Protein AF-A0A089I5J7-F1 (afdb_monomer)

Solvent-accessible surface area (backbone atoms only — not comparable to full-atom values): 8121 Å² total; per-residue (Å²): 134,85,81,62,76,59,51,74,45,75,67,43,57,66,57,47,42,56,50,53,43,48,53,28,52,76,70,75,41,88,70,51,76,66,58,47,49,50,48,44,56,55,51,75,71,51,67,56,49,39,33,41,33,40,38,56,30,79,45,56,62,55,47,64,54,53,48,61,36,41,31,46,89,91,47,75,44,69,42,80,45,60,49,52,34,90,45,79,39,43,75,38,96,50,52,89,41,84,53,18,17,31,39,70,31,40,40,30,28,57,44,92,79,57,62,65,91,47,61,35,32,43,35,41,30,44,70,82,72,84,45,70,50,76,41,83,40,63,48,84,79,73,116

Radius of gyration: 16.78 Å; Cα contacts (8 Å, |Δi|>4): 249; chains: 1; bounding box: 40×26×45 Å

Foldseek 3Di:
DPAPDKDKDWDALVVVLVVVCVVCVVVVHDDDPVNSVVSVVVVVPDQKTKMKIKHFAQDQLQLLQKAKWKDFDPDIFGFPDKPFSRPTFDADPQPPDPSGTITIIMGITGNVPDDLVGKMWIWIAGHPNPDIDIDIGNSVPRD

Structure (mmCIF, N/CA/C/O backbone):
data_AF-A0A089I5J7-F1
#
_entry.id   AF-A0A089I5J7-F1
#
loop_
_atom_site.group_PDB
_atom_site.id
_atom_site.type_symbol
_atom_site.label_atom_id
_atom_site.label_alt_id
_atom_site.label_comp_id
_atom_site.la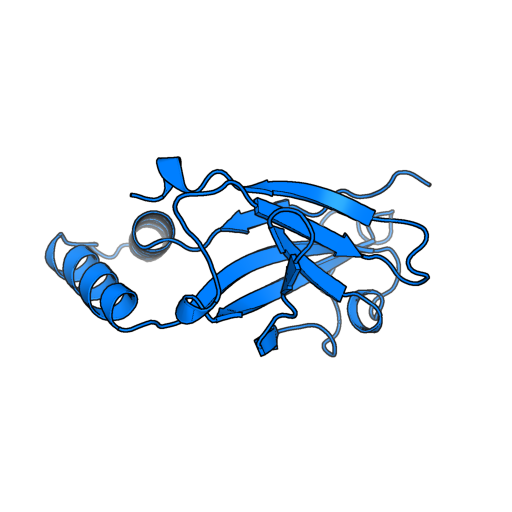bel_asym_id
_atom_site.label_entity_id
_atom_site.label_seq_id
_atom_site.pdbx_PDB_ins_code
_atom_site.Cartn_x
_atom_site.Cartn_y
_atom_site.Cartn_z
_atom_site.occupancy
_atom_site.B_iso_or_equiv
_atom_site.auth_seq_id
_atom_site.auth_comp_id
_atom_site.auth_asym_id
_atom_site.auth_atom_id
_atom_site.pdbx_PDB_model_num
ATOM 1 N N . MET A 1 1 ? 8.828 -15.240 -18.071 1.00 42.91 1 MET A N 1
ATOM 2 C CA . MET A 1 1 ? 8.786 -13.961 -17.337 1.00 42.91 1 MET A CA 1
ATOM 3 C C . MET A 1 1 ? 8.524 -14.288 -15.875 1.00 42.91 1 MET A C 1
ATOM 5 O O . MET A 1 1 ? 7.514 -14.919 -15.584 1.00 42.91 1 MET A O 1
ATOM 9 N N . LYS A 1 2 ? 9.476 -14.021 -14.978 1.00 49.97 2 LYS A N 1
ATOM 10 C CA . LYS A 1 2 ? 9.293 -14.261 -13.541 1.00 49.97 2 LYS A CA 1
ATOM 11 C C . LYS A 1 2 ? 8.500 -13.057 -13.036 1.00 49.97 2 LYS A C 1
ATOM 13 O O . LYS A 1 2 ? 9.041 -11.962 -13.019 1.00 49.97 2 LYS A O 1
ATOM 18 N N . PHE A 1 3 ? 7.205 -13.217 -12.767 1.00 57.31 3 PHE A N 1
ATOM 19 C CA . PHE A 1 3 ? 6.398 -12.096 -12.284 1.00 57.31 3 PHE A CA 1
ATOM 20 C C . PHE A 1 3 ? 6.946 -11.649 -10.934 1.00 57.31 3 PHE A C 1
ATOM 22 O O . PHE A 1 3 ? 7.002 -12.428 -9.981 1.00 57.31 3 PHE A O 1
ATOM 29 N N . LEU A 1 4 ? 7.401 -10.404 -10.883 1.00 78.25 4 LEU A N 1
ATOM 30 C CA . LEU A 1 4 ? 7.941 -9.801 -9.679 1.00 78.25 4 LEU A CA 1
ATOM 31 C C . LEU A 1 4 ? 6.756 -9.299 -8.874 1.00 78.25 4 LEU A C 1
ATOM 33 O O . LEU A 1 4 ? 6.204 -8.229 -9.135 1.00 78.25 4 LEU A O 1
ATOM 37 N N . GLN A 1 5 ? 6.308 -10.165 -7.972 1.00 87.62 5 GLN A N 1
ATOM 38 C CA . GLN A 1 5 ? 5.176 -9.913 -7.103 1.00 87.62 5 GLN A CA 1
ATOM 39 C C . GLN A 1 5 ? 5.424 -8.625 -6.299 1.00 87.62 5 GLN A C 1
ATOM 41 O O . GLN A 1 5 ? 6.435 -8.551 -5.596 1.00 87.62 5 GLN A O 1
ATOM 46 N N . PRO A 1 6 ? 4.526 -7.624 -6.366 1.00 92.31 6 PRO A N 1
ATOM 47 C CA . PRO A 1 6 ? 4.675 -6.412 -5.581 1.00 92.31 6 PRO A CA 1
ATOM 48 C C . PRO A 1 6 ? 4.703 -6.721 -4.082 1.00 92.31 6 PRO A C 1
ATOM 50 O O . PRO A 1 6 ? 4.052 -7.652 -3.599 1.00 92.31 6 PRO A O 1
ATOM 53 N N . VAL A 1 7 ? 5.421 -5.922 -3.307 1.00 93.50 7 VAL A N 1
ATOM 54 C CA . VAL A 1 7 ? 5.328 -5.994 -1.846 1.00 93.50 7 VAL A CA 1
ATOM 55 C C . VAL A 1 7 ? 4.295 -4.977 -1.407 1.00 93.50 7 VAL A C 1
ATOM 57 O O . VAL A 1 7 ? 4.425 -3.798 -1.709 1.00 93.50 7 VAL A O 1
ATOM 60 N N . THR A 1 8 ? 3.247 -5.435 -0.730 1.00 92.81 8 THR A N 1
ATOM 61 C CA . THR A 1 8 ? 2.147 -4.572 -0.294 1.00 92.81 8 THR A CA 1
ATOM 62 C C . THR A 1 8 ? 2.076 -4.536 1.220 1.00 92.81 8 THR A C 1
ATOM 64 O O . THR A 1 8 ? 2.038 -5.583 1.865 1.00 92.81 8 THR A O 1
ATOM 67 N N . THR A 1 9 ? 1.958 -3.330 1.761 1.00 92.00 9 THR A N 1
ATOM 68 C CA . THR A 1 9 ? 1.698 -3.078 3.174 1.00 92.00 9 THR A CA 1
ATOM 69 C C . THR A 1 9 ? 0.461 -2.204 3.293 1.00 92.00 9 THR A C 1
ATOM 71 O O . THR A 1 9 ? 0.374 -1.146 2.669 1.00 92.00 9 THR A O 1
ATOM 74 N N . LEU A 1 10 ? -0.497 -2.633 4.110 1.00 91.50 10 LEU A N 1
ATOM 75 C CA . LEU A 1 10 ? -1.583 -1.758 4.517 1.00 91.50 10 LEU A CA 1
ATOM 76 C C . LEU A 1 10 ? -1.066 -0.768 5.563 1.00 91.50 10 LEU A C 1
ATOM 78 O O . LEU A 1 10 ? -0.464 -1.182 6.555 1.00 91.50 10 LEU A O 1
ATOM 82 N N . VAL A 1 11 ? -1.338 0.518 5.361 1.00 90.38 11 VAL A N 1
ATOM 83 C CA . VAL A 1 11 ? -1.000 1.547 6.341 1.00 90.38 11 VAL A CA 1
ATOM 84 C C . VAL A 1 11 ? -2.039 1.525 7.460 1.00 90.38 11 VAL A C 1
ATOM 86 O O . VAL A 1 11 ? -3.233 1.700 7.240 1.00 90.38 11 VAL A O 1
ATOM 89 N N . THR A 1 12 ? -1.561 1.294 8.675 1.00 89.19 12 THR A N 1
ATOM 90 C CA . THR A 1 12 ? -2.323 1.334 9.928 1.00 89.19 12 THR A CA 1
ATOM 91 C C . THR A 1 12 ? -1.609 2.236 10.938 1.00 89.19 12 THR A C 1
ATOM 93 O O . THR A 1 12 ? -0.389 2.423 10.808 1.00 89.19 12 THR A O 1
ATOM 96 N N . PRO A 1 13 ? -2.295 2.728 11.991 1.00 89.31 13 PRO A N 1
ATOM 97 C CA . PRO A 1 13 ? -1.637 3.477 13.060 1.00 89.31 13 PRO A CA 1
ATOM 98 C C . PRO A 1 13 ? -0.442 2.707 13.629 1.00 89.31 13 PRO A C 1
ATOM 100 O O . PRO A 1 13 ? 0.630 3.269 13.803 1.00 89.31 13 PRO A O 1
ATOM 103 N N . TYR A 1 14 ? -0.592 1.395 13.832 1.00 89.25 14 TYR A N 1
ATOM 104 C CA . TYR A 1 14 ? 0.460 0.534 14.369 1.00 89.25 14 TYR A CA 1
ATOM 105 C C . TYR A 1 14 ? 1.671 0.416 13.441 1.00 89.25 14 TYR A C 1
ATOM 107 O O . TYR A 1 14 ? 2.806 0.492 13.907 1.00 89.25 14 TYR A O 1
ATOM 115 N N . SER A 1 15 ? 1.450 0.266 12.130 1.00 87.88 15 SER A N 1
ATOM 116 C CA . SER A 1 15 ? 2.550 0.223 11.156 1.00 87.88 15 SER A CA 1
ATOM 117 C C . SER A 1 15 ? 3.312 1.548 11.087 1.00 87.88 15 SER A C 1
ATOM 119 O O . SER A 1 15 ? 4.533 1.547 10.927 1.00 87.88 15 SER A O 1
ATOM 121 N N . LEU A 1 16 ? 2.604 2.671 11.251 1.00 89.06 16 LEU A N 1
ATOM 122 C CA . LEU A 1 16 ? 3.202 3.998 11.237 1.00 89.06 16 LEU A CA 1
ATOM 123 C C . LEU A 1 16 ? 3.973 4.253 12.533 1.00 89.06 16 LEU A C 1
ATOM 125 O O . LEU A 1 16 ? 5.134 4.621 12.465 1.00 89.06 16 LEU A O 1
ATOM 129 N N . ILE A 1 17 ? 3.396 3.928 13.694 1.00 93.75 17 ILE A N 1
ATOM 130 C CA . ILE A 1 17 ? 4.085 3.973 14.994 1.00 93.75 17 ILE A CA 1
ATOM 131 C C . ILE A 1 17 ? 5.380 3.155 14.957 1.00 93.75 17 ILE A C 1
ATOM 133 O O . ILE A 1 17 ? 6.420 3.643 15.384 1.00 93.75 17 ILE A O 1
ATOM 137 N N . ALA A 1 18 ? 5.339 1.927 14.431 1.00 93.00 18 ALA A N 1
ATOM 138 C CA . ALA A 1 18 ? 6.529 1.085 14.333 1.00 93.00 18 ALA A CA 1
ATOM 139 C C . ALA A 1 18 ? 7.602 1.697 13.415 1.00 93.00 18 ALA A C 1
ATOM 141 O O . ALA A 1 18 ? 8.790 1.608 13.718 1.00 93.00 18 ALA A O 1
ATOM 142 N N . SER A 1 19 ? 7.182 2.325 12.313 1.00 91.19 19 SER A N 1
ATOM 143 C CA . SER A 1 19 ? 8.087 2.974 11.358 1.00 91.19 19 SER A CA 1
ATOM 144 C C . SER A 1 19 ? 8.724 4.235 11.952 1.00 91.19 19 SER A C 1
ATOM 146 O O . SER A 1 19 ? 9.940 4.380 11.905 1.00 91.19 19 SER A O 1
ATOM 148 N N . GLU A 1 20 ? 7.931 5.107 12.576 1.00 93.62 20 GLU A N 1
ATOM 149 C CA . GLU A 1 20 ? 8.413 6.329 13.237 1.00 93.62 20 GLU A CA 1
ATOM 150 C C . GLU A 1 20 ? 9.331 6.012 14.423 1.00 93.62 20 GLU A C 1
ATOM 152 O O . GLU A 1 20 ? 10.374 6.641 14.584 1.00 93.62 20 GLU A O 1
ATOM 157 N N . ALA A 1 21 ? 9.009 4.986 15.216 1.00 95.69 21 ALA A N 1
ATOM 158 C CA . ALA A 1 21 ? 9.880 4.531 16.298 1.00 95.69 21 ALA A CA 1
ATOM 159 C C . ALA A 1 21 ? 11.231 4.016 15.776 1.00 95.69 21 ALA A C 1
ATOM 161 O O . ALA A 1 21 ? 12.267 4.270 16.391 1.00 95.69 21 ALA A O 1
ATOM 162 N N . TYR A 1 22 ? 11.233 3.310 14.640 1.00 95.31 22 TYR A N 1
ATOM 163 C CA . TYR A 1 22 ? 12.464 2.868 13.987 1.00 95.31 22 TYR A CA 1
ATOM 164 C C . TYR A 1 22 ? 13.309 4.055 13.505 1.00 95.31 22 TYR A C 1
ATOM 166 O O . TYR A 1 22 ? 14.500 4.100 13.802 1.00 95.31 22 TYR A O 1
ATOM 174 N N . PHE A 1 23 ? 12.705 5.034 12.824 1.00 94.75 23 PHE A N 1
ATOM 175 C CA . PHE A 1 23 ? 13.430 6.218 12.351 1.00 94.75 23 PHE A CA 1
ATOM 176 C C . PHE A 1 23 ? 13.955 7.080 13.499 1.00 94.75 23 PHE A C 1
ATOM 178 O O . PHE A 1 23 ? 15.097 7.524 13.456 1.00 94.75 23 PHE A O 1
ATOM 185 N N . ALA A 1 24 ? 13.175 7.255 14.567 1.00 95.81 24 ALA A N 1
ATOM 186 C CA . ALA A 1 24 ? 13.650 7.934 15.766 1.00 95.81 24 ALA A CA 1
ATOM 187 C C . ALA A 1 24 ? 14.886 7.230 16.349 1.00 95.81 24 ALA A C 1
ATOM 189 O O . ALA A 1 24 ? 15.870 7.895 16.662 1.00 95.81 24 ALA A O 1
ATOM 190 N N . ALA A 1 25 ? 14.873 5.896 16.433 1.00 96.12 25 ALA A N 1
ATOM 191 C CA . ALA A 1 25 ? 16.016 5.129 16.921 1.00 96.12 25 ALA A CA 1
ATOM 192 C C . ALA A 1 25 ? 17.253 5.253 16.012 1.00 96.12 25 ALA A C 1
ATOM 194 O O . ALA A 1 25 ? 18.361 5.393 16.529 1.00 96.12 25 ALA A O 1
ATOM 195 N N . ASP A 1 26 ? 17.071 5.236 14.688 1.00 96.44 26 ASP A N 1
ATOM 196 C CA . ASP A 1 26 ? 18.144 5.449 13.701 1.00 96.44 26 ASP A CA 1
ATOM 197 C C . ASP A 1 26 ? 18.784 6.843 13.844 1.00 96.44 26 ASP A C 1
ATOM 199 O O . ASP A 1 26 ? 20.001 7.001 13.766 1.00 96.44 26 ASP A O 1
ATOM 203 N N . GLU A 1 27 ? 1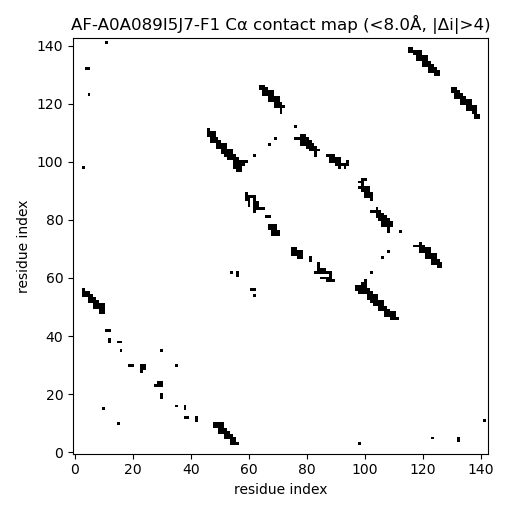7.973 7.848 14.176 1.00 96.69 27 GLU A N 1
ATOM 204 C CA . GLU A 1 27 ? 18.413 9.220 14.445 1.00 96.69 27 GLU A CA 1
ATOM 205 C C . GLU A 1 27 ? 18.861 9.464 15.899 1.00 96.69 27 GLU A C 1
ATOM 207 O O . GLU A 1 27 ? 19.114 10.611 16.282 1.00 96.69 27 GLU A O 1
ATOM 212 N N . TYR A 1 28 ? 18.966 8.417 16.725 1.00 95.75 28 TYR A N 1
ATOM 213 C CA . TYR A 1 28 ? 19.298 8.505 18.155 1.00 95.75 28 TYR A CA 1
ATOM 214 C C . TYR A 1 28 ? 18.356 9.420 18.968 1.00 95.75 28 TYR A C 1
ATOM 216 O O . TYR A 1 28 ? 18.767 10.056 19.943 1.00 95.75 28 TYR A O 1
ATOM 224 N N . LYS A 1 29 ? 17.080 9.484 18.581 1.00 96.81 29 LYS A N 1
ATOM 225 C CA . LYS A 1 29 ? 16.002 10.209 19.265 1.00 96.81 29 LYS A CA 1
ATOM 226 C C . LYS A 1 29 ? 15.124 9.255 20.075 1.00 96.81 29 LYS A C 1
ATOM 228 O O . LYS A 1 29 ? 14.938 8.092 19.726 1.00 96.81 29 LYS A O 1
ATOM 233 N N . GLU A 1 30 ? 14.553 9.766 21.163 1.00 95.81 30 GLU A N 1
ATOM 234 C CA . GLU A 1 30 ? 13.545 9.038 21.934 1.00 95.81 30 GLU A CA 1
ATOM 235 C C . GLU A 1 30 ? 12.184 9.113 21.230 1.00 95.81 30 GLU A C 1
ATOM 237 O O . GLU A 1 30 ? 11.748 10.192 20.835 1.00 95.81 30 GLU A O 1
ATOM 242 N N . PHE A 1 31 ? 11.511 7.967 21.107 1.00 96.94 31 PHE A N 1
ATOM 243 C CA . PHE A 1 31 ? 10.122 7.880 20.663 1.00 96.94 31 PHE A CA 1
ATOM 244 C C . PHE A 1 31 ? 9.234 7.528 21.855 1.00 96.94 31 PHE A C 1
ATOM 246 O O . PHE A 1 31 ? 9.380 6.466 22.469 1.00 96.94 31 PHE A O 1
ATOM 253 N N . THR A 1 32 ? 8.314 8.420 22.200 1.00 97.31 32 THR A N 1
ATOM 254 C CA . THR A 1 32 ? 7.531 8.334 23.431 1.00 97.31 32 THR A CA 1
ATOM 255 C C . THR A 1 32 ? 6.124 7.786 23.193 1.00 97.31 32 THR A C 1
ATOM 257 O O . THR A 1 32 ? 5.593 7.732 22.082 1.00 97.31 32 THR A O 1
ATOM 260 N N . LEU A 1 33 ? 5.443 7.433 24.287 1.00 96.25 33 LEU A N 1
ATOM 261 C CA . LEU A 1 33 ? 4.017 7.102 24.244 1.00 96.25 33 LEU A CA 1
ATOM 262 C C . LEU A 1 33 ? 3.151 8.290 23.780 1.00 96.25 33 LEU A C 1
ATOM 264 O O . LEU A 1 33 ? 2.054 8.072 23.263 1.00 96.25 33 LEU A O 1
ATOM 268 N N . ALA A 1 34 ? 3.595 9.532 23.997 1.00 96.81 34 ALA A N 1
ATOM 269 C CA . ALA A 1 34 ? 2.867 10.709 23.531 1.00 96.81 34 ALA A CA 1
ATOM 270 C C . ALA A 1 34 ? 2.877 10.776 21.996 1.00 96.81 34 ALA A C 1
ATOM 272 O O . ALA A 1 34 ? 1.807 10.898 21.402 1.00 96.81 34 ALA A O 1
ATOM 273 N N . ASP A 1 35 ? 4.035 10.539 21.375 1.00 95.69 35 ASP A N 1
ATOM 274 C CA . ASP A 1 35 ? 4.192 10.511 19.914 1.00 95.69 35 ASP A CA 1
ATOM 275 C C . ASP A 1 35 ? 3.295 9.437 19.280 1.00 95.69 35 ASP A C 1
ATOM 277 O O . ASP A 1 35 ? 2.534 9.699 18.346 1.00 95.69 35 ASP A O 1
ATOM 281 N N . ALA A 1 36 ? 3.275 8.234 19.866 1.00 95.06 36 ALA A N 1
ATOM 282 C CA . ALA A 1 36 ? 2.392 7.154 19.421 1.00 95.06 36 ALA A CA 1
ATOM 283 C C . ALA A 1 36 ? 0.896 7.521 19.505 1.00 95.06 36 ALA A C 1
ATOM 285 O O . ALA A 1 36 ? 0.094 7.171 18.627 1.00 95.06 36 ALA A O 1
ATOM 286 N N . LYS A 1 37 ? 0.494 8.231 20.567 1.00 95.06 37 LYS A N 1
ATOM 287 C CA . LYS A 1 37 ? -0.887 8.704 20.733 1.00 95.06 37 LYS A CA 1
ATOM 288 C C . LYS A 1 37 ? -1.241 9.771 19.707 1.00 95.06 37 LYS A C 1
ATOM 290 O O . LYS A 1 37 ? -2.374 9.769 19.230 1.00 95.06 37 LYS A O 1
ATOM 295 N N . ASP A 1 38 ? -0.312 10.649 19.359 1.00 94.62 38 ASP A N 1
ATOM 296 C CA . ASP A 1 38 ? -0.555 11.695 18.370 1.00 94.62 38 ASP A CA 1
ATOM 297 C C . ASP A 1 38 ? -0.706 11.114 16.960 1.00 94.62 38 ASP A C 1
ATOM 299 O O . ASP A 1 38 ? -1.649 11.486 16.259 1.00 94.62 38 ASP A O 1
ATOM 303 N N . ILE A 1 39 ? 0.077 10.089 16.604 1.00 92.19 39 ILE A N 1
ATOM 304 C CA . ILE A 1 39 ? -0.142 9.305 15.374 1.00 92.19 39 ILE A CA 1
ATOM 305 C C . ILE A 1 39 ? -1.545 8.688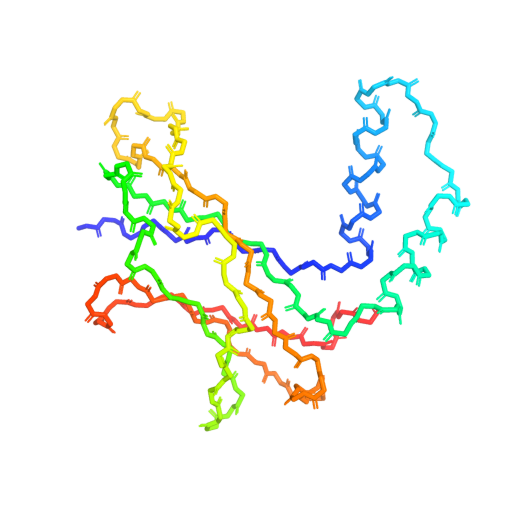 15.359 1.00 92.19 39 ILE A C 1
ATOM 307 O O . ILE A 1 39 ? -2.256 8.780 14.361 1.00 92.19 39 ILE A O 1
ATOM 311 N N . THR A 1 40 ? -1.976 8.086 16.470 1.00 90.81 40 THR A N 1
ATOM 312 C CA . THR A 1 40 ? -3.306 7.460 16.555 1.00 90.81 40 THR A CA 1
ATOM 313 C C . THR A 1 40 ? -4.430 8.489 16.385 1.00 90.81 40 THR A C 1
ATOM 315 O O . THR A 1 40 ? -5.407 8.220 15.688 1.00 90.81 40 THR A O 1
ATOM 318 N N . LYS A 1 41 ? -4.294 9.683 16.981 1.00 90.88 41 LYS A N 1
ATOM 319 C CA . LYS A 1 41 ? -5.263 10.782 16.819 1.00 90.88 41 LYS A CA 1
ATOM 320 C C . LYS A 1 41 ? -5.310 11.294 15.384 1.00 90.88 41 LYS A C 1
ATOM 322 O O . LYS A 1 41 ? -6.402 11.497 14.867 1.00 90.88 41 LYS A O 1
ATOM 327 N N . MET A 1 42 ? -4.150 11.489 14.756 1.00 88.62 42 MET A N 1
ATOM 328 C CA . MET A 1 42 ? -4.058 11.897 13.355 1.00 88.62 42 MET A CA 1
ATOM 329 C C . MET A 1 42 ? -4.738 10.864 12.455 1.00 88.62 42 MET A C 1
ATOM 331 O O . MET A 1 42 ? -5.566 11.220 11.626 1.00 88.62 42 MET A O 1
ATOM 335 N N . PHE A 1 43 ? -4.459 9.577 12.667 1.00 86.50 43 PHE A N 1
ATOM 336 C CA . PHE A 1 43 ? -5.051 8.502 11.874 1.00 86.50 43 PHE A CA 1
ATOM 337 C C . PHE A 1 43 ? -6.571 8.403 12.049 1.00 86.50 43 PHE A C 1
ATOM 339 O O . PHE A 1 43 ? -7.277 8.108 11.094 1.00 86.50 43 PHE A O 1
ATOM 346 N N . ALA A 1 44 ? -7.097 8.707 13.240 1.00 85.12 44 ALA A N 1
ATOM 347 C CA . ALA A 1 44 ? -8.540 8.758 13.482 1.00 85.12 44 ALA A CA 1
ATOM 348 C C . ALA A 1 44 ? -9.263 9.881 12.710 1.00 85.12 44 ALA A C 1
ATOM 350 O O . ALA A 1 44 ? -10.490 9.872 12.649 1.00 85.12 44 ALA A O 1
ATOM 351 N N . GLN A 1 45 ? -8.527 10.846 12.150 1.00 85.69 45 GLN A N 1
ATOM 352 C CA . GLN A 1 45 ? -9.055 11.924 11.307 1.00 85.69 45 GLN A CA 1
ATOM 353 C C . GLN A 1 45 ? -8.899 11.634 9.805 1.00 85.69 45 GLN A C 1
ATOM 355 O O . GLN A 1 45 ? -9.324 12.443 8.985 1.00 85.69 45 GLN A O 1
ATOM 360 N N . ILE A 1 46 ? -8.259 10.518 9.438 1.00 84.75 46 ILE A N 1
ATOM 361 C CA . ILE A 1 46 ? -7.998 10.152 8.048 1.00 84.75 46 ILE A CA 1
ATOM 362 C C . ILE A 1 46 ? -9.156 9.303 7.516 1.00 84.75 46 ILE A C 1
ATOM 364 O O . ILE A 1 46 ? -9.383 8.185 7.972 1.00 84.75 46 ILE A O 1
ATOM 368 N N . ASP A 1 47 ? -9.834 9.814 6.488 1.00 89.12 47 ASP A N 1
ATOM 369 C CA . ASP A 1 47 ? -10.944 9.131 5.808 1.00 89.12 47 ASP A CA 1
ATOM 370 C C . ASP A 1 47 ? -10.489 8.272 4.607 1.00 89.12 47 ASP A C 1
ATOM 372 O O . ASP A 1 47 ? -11.269 7.975 3.694 1.00 89.12 47 ASP A O 1
ATOM 376 N N . VAL A 1 48 ? -9.219 7.848 4.592 1.00 92.88 48 VAL A N 1
ATOM 377 C CA . VAL A 1 48 ? -8.661 6.982 3.541 1.00 92.88 48 VAL A CA 1
ATOM 378 C C . VAL A 1 48 ? -8.009 5.709 4.085 1.00 92.88 48 VAL A C 1
ATOM 380 O O . VAL A 1 48 ? -7.365 5.689 5.130 1.00 92.88 48 VAL A O 1
ATOM 383 N N . LEU A 1 49 ? -8.188 4.619 3.343 1.00 92.69 49 LEU A N 1
ATOM 384 C CA . LEU A 1 49 ? -7.511 3.343 3.508 1.00 92.69 49 LEU A CA 1
ATOM 385 C C . LEU A 1 49 ? -6.343 3.298 2.522 1.00 92.69 49 LEU A C 1
ATOM 387 O O . LEU A 1 49 ? -6.554 3.091 1.326 1.00 92.69 49 LEU A O 1
ATOM 391 N N . SER A 1 50 ? -5.128 3.467 3.032 1.00 94.31 50 SER A N 1
ATOM 392 C CA . SER A 1 50 ? -3.920 3.551 2.209 1.00 94.31 50 SER A CA 1
ATOM 393 C C . SER A 1 50 ? -3.184 2.218 2.116 1.00 94.31 50 SER A C 1
ATOM 395 O O . SER A 1 50 ? -2.864 1.588 3.130 1.00 94.31 50 SER A O 1
ATOM 397 N N . PHE A 1 51 ? -2.828 1.815 0.899 1.00 95.56 51 PHE A N 1
ATOM 398 C CA . PHE A 1 51 ? -1.911 0.704 0.644 1.00 95.56 51 PHE A CA 1
ATOM 399 C C . PHE A 1 51 ? -0.602 1.227 0.060 1.00 95.56 51 PHE A C 1
ATOM 401 O O . PHE A 1 51 ? -0.598 1.835 -1.008 1.00 95.56 51 PHE A O 1
ATOM 408 N N . ARG A 1 52 ? 0.519 0.931 0.725 1.00 95.50 52 ARG A N 1
ATOM 409 C CA . ARG A 1 52 ? 1.862 1.112 0.162 1.00 95.50 52 ARG A CA 1
ATOM 410 C C . ARG A 1 52 ? 2.224 -0.119 -0.654 1.00 95.50 52 ARG A C 1
ATOM 412 O O . ARG A 1 52 ? 2.245 -1.225 -0.117 1.00 95.50 52 ARG A O 1
ATOM 419 N N . VAL A 1 53 ? 2.528 0.070 -1.930 1.00 95.75 53 VAL A N 1
ATOM 420 C CA . VAL A 1 53 ? 2.873 -0.997 -2.871 1.00 95.75 53 VAL A CA 1
ATOM 421 C C . VAL A 1 53 ? 4.246 -0.713 -3.462 1.00 95.75 53 VAL A C 1
ATOM 423 O O . VAL A 1 53 ? 4.428 0.268 -4.171 1.00 95.75 53 VAL A O 1
ATOM 426 N N . ILE A 1 54 ? 5.218 -1.579 -3.192 1.00 95.31 54 ILE A N 1
ATOM 427 C CA . ILE A 1 54 ? 6.508 -1.578 -3.880 1.00 95.31 54 ILE A CA 1
ATOM 428 C C . ILE A 1 54 ? 6.367 -2.477 -5.102 1.00 95.31 54 ILE A C 1
ATOM 430 O O . ILE A 1 54 ? 6.320 -3.705 -4.984 1.00 95.31 54 ILE A O 1
ATOM 434 N N . ALA A 1 55 ? 6.258 -1.849 -6.264 1.00 93.69 55 ALA A N 1
ATOM 435 C CA . ALA A 1 55 ? 6.197 -2.504 -7.558 1.00 93.69 55 ALA A CA 1
ATOM 436 C C . ALA A 1 55 ? 7.601 -2.654 -8.157 1.00 93.69 55 ALA A C 1
ATOM 438 O O . ALA A 1 55 ? 8.505 -1.890 -7.817 1.00 93.69 55 ALA A O 1
ATOM 439 N N . PHE A 1 56 ? 7.773 -3.611 -9.068 1.00 92.69 56 PHE A N 1
ATOM 440 C CA . PHE A 1 56 ? 9.046 -3.895 -9.732 1.00 92.69 56 PHE A CA 1
ATOM 441 C C . PHE A 1 56 ? 8.860 -3.995 -11.245 1.00 92.69 56 PHE A C 1
ATOM 443 O O . PHE A 1 56 ? 7.825 -4.483 -11.711 1.00 92.69 56 PHE A O 1
ATOM 450 N N . GLY A 1 57 ? 9.883 -3.590 -11.992 1.00 90.62 57 GLY A N 1
ATOM 451 C CA . GLY A 1 57 ? 9.897 -3.634 -13.449 1.00 90.62 57 GLY A CA 1
ATOM 452 C C . GLY A 1 57 ? 11.313 -3.590 -14.015 1.00 90.62 57 GLY A C 1
ATOM 453 O O . GLY A 1 57 ? 12.285 -3.423 -13.281 1.00 90.62 57 GLY A O 1
ATOM 454 N N . ASP A 1 58 ? 11.413 -3.747 -15.332 1.00 91.12 58 ASP A N 1
ATOM 455 C CA . ASP A 1 58 ? 12.685 -3.719 -16.070 1.00 91.12 58 ASP A CA 1
ATOM 456 C C . ASP A 1 58 ? 12.865 -2.435 -16.901 1.00 91.12 58 ASP A C 1
ATOM 458 O O . ASP A 1 58 ? 13.897 -2.252 -17.537 1.00 91.12 58 ASP A O 1
ATOM 462 N N . ASP A 1 59 ? 11.882 -1.534 -16.863 1.00 91.38 59 ASP A N 1
ATOM 463 C CA . ASP A 1 59 ? 11.893 -0.223 -17.517 1.00 91.38 59 ASP A CA 1
ATOM 464 C C . ASP A 1 59 ? 11.753 0.880 -16.456 1.00 91.38 59 ASP A C 1
ATOM 466 O O . ASP A 1 59 ? 11.070 0.671 -15.455 1.00 91.38 59 ASP A O 1
ATOM 470 N N . ILE A 1 60 ? 12.383 2.041 -16.650 1.00 93.69 60 ILE A N 1
ATOM 471 C CA . ILE A 1 60 ? 12.347 3.158 -15.690 1.00 93.69 60 ILE A CA 1
ATOM 472 C C . ILE A 1 60 ? 10.946 3.770 -15.531 1.00 93.69 60 ILE A C 1
ATOM 474 O O . ILE A 1 60 ? 10.611 4.269 -14.456 1.00 93.69 60 ILE A O 1
ATOM 478 N N . ASP A 1 61 ? 10.113 3.671 -16.565 1.00 92.69 61 ASP A N 1
ATOM 479 C CA . ASP A 1 61 ? 8.773 4.252 -16.649 1.00 92.69 61 ASP A CA 1
ATOM 480 C C . ASP A 1 61 ? 7.672 3.180 -16.542 1.00 92.69 61 ASP A C 1
ATOM 482 O O . ASP A 1 61 ? 6.498 3.433 -16.830 1.00 92.69 61 ASP A O 1
ATOM 486 N N . PHE A 1 62 ? 8.021 1.963 -16.095 1.00 89.94 62 PHE A N 1
ATOM 487 C CA . PHE A 1 62 ? 7.091 0.828 -16.019 1.00 89.94 62 PHE A CA 1
ATOM 488 C C . PHE A 1 62 ? 5.820 1.136 -15.207 1.00 89.94 62 PHE A C 1
ATOM 490 O O . PHE A 1 62 ? 4.757 0.564 -15.468 1.00 89.94 62 PHE A O 1
ATOM 497 N N . ALA A 1 63 ? 5.930 2.036 -14.224 1.00 90.88 63 ALA A N 1
ATOM 498 C CA . ALA A 1 63 ? 4.851 2.377 -13.312 1.00 90.88 63 ALA A CA 1
ATOM 499 C C . ALA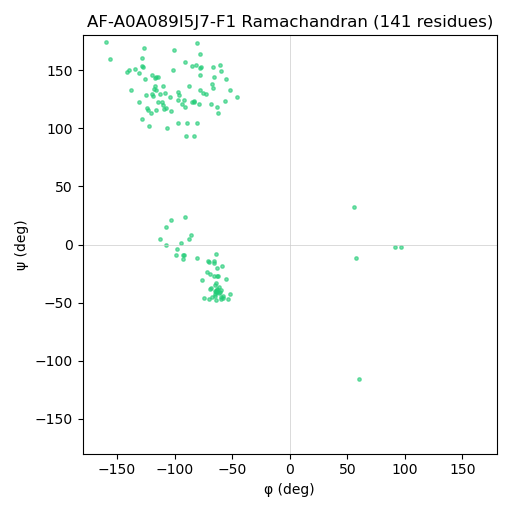 A 1 63 ? 3.703 3.151 -13.981 1.00 90.88 63 ALA A C 1
ATOM 501 O O . ALA A 1 63 ? 2.559 2.991 -13.561 1.00 90.88 63 ALA A O 1
ATOM 502 N N . ASN A 1 64 ? 3.969 3.876 -15.074 1.00 90.06 64 ASN A N 1
ATOM 503 C CA . ASN A 1 64 ? 3.011 4.770 -15.747 1.00 90.06 64 ASN A CA 1
ATOM 504 C C . ASN A 1 64 ? 1.732 4.068 -16.240 1.00 90.06 64 ASN A C 1
ATOM 506 O O . ASN A 1 64 ? 0.730 4.710 -16.547 1.00 90.06 64 ASN A O 1
ATOM 510 N N . SER A 1 65 ? 1.765 2.741 -16.361 1.00 84.56 65 SER A N 1
ATOM 511 C CA . SER A 1 65 ? 0.685 1.921 -16.922 1.00 84.56 65 SER A CA 1
ATOM 512 C C . SER A 1 65 ? 0.002 1.005 -15.902 1.00 84.56 65 SER A C 1
ATOM 514 O O . SER A 1 65 ? -0.847 0.187 -16.272 1.00 84.56 65 SER A O 1
ATOM 516 N N . LEU A 1 66 ? 0.374 1.115 -14.625 1.00 90.06 66 LEU A N 1
ATOM 517 C CA . LEU A 1 66 ? -0.152 0.274 -13.558 1.00 90.06 66 LEU A CA 1
ATOM 518 C C . LEU A 1 66 ? -1.505 0.772 -13.061 1.00 90.06 66 LEU A C 1
ATOM 520 O O . LEU A 1 66 ? -1.828 1.957 -13.120 1.00 90.06 66 LEU A O 1
ATOM 524 N N . ASN A 1 67 ? -2.287 -0.150 -12.507 1.00 93.00 67 ASN A N 1
ATOM 525 C CA . ASN A 1 67 ? -3.473 0.205 -11.742 1.00 93.00 67 ASN A CA 1
ATOM 526 C C . ASN A 1 67 ? -3.600 -0.682 -10.501 1.00 93.00 67 ASN A C 1
ATOM 528 O O . ASN A 1 67 ? -3.186 -1.842 -10.503 1.00 93.00 67 ASN A O 1
ATOM 532 N N . ILE A 1 68 ? -4.191 -0.143 -9.442 1.00 95.44 68 ILE A N 1
ATOM 533 C CA . ILE A 1 68 ? -4.417 -0.836 -8.176 1.00 95.44 68 ILE A CA 1
ATOM 534 C C . ILE A 1 68 ? -5.876 -0.616 -7.806 1.00 95.44 68 ILE A C 1
ATOM 536 O O . ILE A 1 68 ? -6.314 0.521 -7.685 1.00 95.44 68 ILE A O 1
ATOM 540 N N . VAL A 1 69 ? -6.637 -1.692 -7.623 1.00 96.50 69 VAL A N 1
ATOM 541 C CA . VAL A 1 69 ? -8.059 -1.617 -7.263 1.00 96.50 69 VAL A CA 1
ATOM 542 C C . VAL A 1 69 ? -8.357 -2.482 -6.050 1.00 96.50 69 VAL A C 1
ATOM 544 O O . VAL A 1 69 ? -7.691 -3.489 -5.814 1.00 96.50 69 VAL A O 1
ATOM 547 N N . LEU A 1 70 ? -9.392 -2.119 -5.299 1.00 97.38 70 LEU A N 1
ATOM 548 C CA . LEU A 1 70 ? -9.879 -2.910 -4.175 1.00 97.38 70 LEU A CA 1
ATOM 549 C C . LEU A 1 70 ? -11.218 -3.540 -4.551 1.00 97.38 70 LEU A C 1
ATOM 551 O O . LEU A 1 70 ? -12.122 -2.859 -5.027 1.00 97.38 70 LEU A O 1
ATOM 555 N N . LYS A 1 71 ? -11.378 -4.840 -4.334 1.00 97.12 71 LYS A N 1
ATOM 556 C CA . LYS A 1 71 ? -12.603 -5.570 -4.665 1.00 97.12 71 LYS A CA 1
ATOM 557 C C . LYS A 1 71 ? -13.245 -6.158 -3.412 1.00 97.12 71 LYS A C 1
ATOM 559 O O . LYS A 1 71 ? -12.571 -6.797 -2.611 1.00 97.12 71 LYS A O 1
ATOM 564 N N . GLN A 1 72 ? -14.559 -5.985 -3.266 1.00 95.25 72 GLN A N 1
ATOM 565 C CA . GLN A 1 72 ? -15.374 -6.656 -2.244 1.00 95.25 72 GLN A CA 1
ATOM 566 C C . GLN A 1 72 ? -16.578 -7.335 -2.896 1.00 95.25 72 GLN A C 1
ATOM 568 O O . GLN A 1 72 ? -17.527 -6.680 -3.338 1.00 95.25 72 GLN A O 1
ATOM 573 N N . GLY A 1 73 ? -16.550 -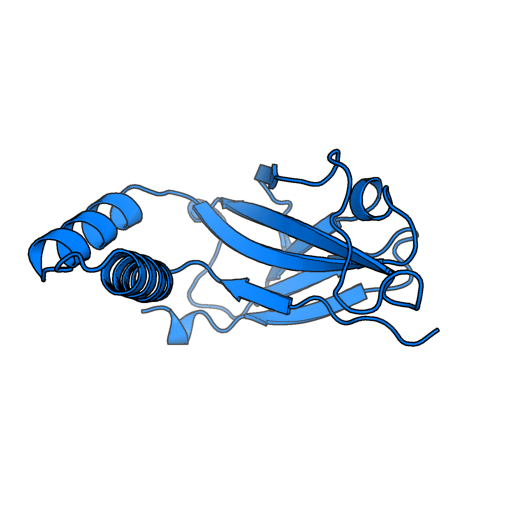8.668 -2.956 1.00 92.50 73 GLY A N 1
ATOM 574 C CA . GLY A 1 73 ? -17.568 -9.442 -3.667 1.00 92.50 73 GLY A CA 1
ATOM 575 C C . GLY A 1 73 ? -17.605 -9.065 -5.151 1.00 92.50 73 GLY A C 1
ATOM 576 O O . GLY A 1 73 ? -16.630 -9.278 -5.867 1.00 92.50 73 GLY A O 1
ATOM 577 N N . SER A 1 74 ? -18.721 -8.497 -5.613 1.00 94.25 74 SER A N 1
ATOM 578 C CA . SER A 1 74 ? -18.893 -8.017 -6.993 1.00 94.25 74 SER A CA 1
ATOM 579 C C . SER A 1 74 ? -18.518 -6.546 -7.203 1.00 94.25 74 SER A C 1
ATOM 581 O O . SER A 1 74 ? -18.475 -6.094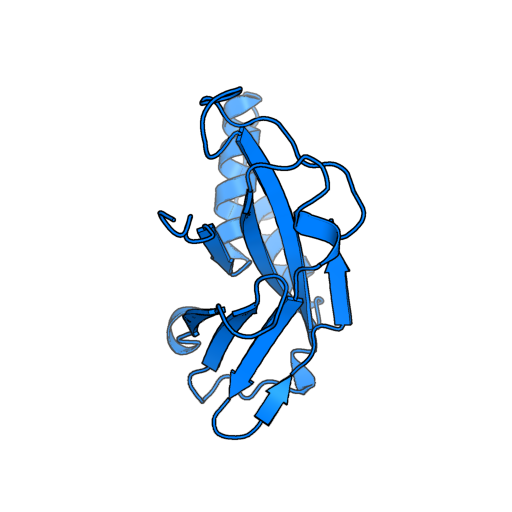 -8.346 1.00 94.25 74 SER A O 1
ATOM 583 N N . LYS A 1 75 ? -18.256 -5.783 -6.133 1.00 96.25 75 LYS A N 1
ATOM 584 C CA . LYS A 1 75 ? -17.911 -4.359 -6.227 1.00 96.25 75 LYS A CA 1
ATOM 585 C C . LYS A 1 75 ? -16.410 -4.175 -6.415 1.00 96.25 75 LYS A C 1
ATOM 587 O O . LYS A 1 75 ? -15.624 -4.804 -5.710 1.00 96.25 75 LYS A O 1
ATOM 592 N N . ILE A 1 76 ? -16.038 -3.275 -7.322 1.00 96.62 76 ILE A N 1
ATOM 593 C CA . ILE A 1 76 ? -14.665 -2.807 -7.527 1.00 96.62 76 ILE A CA 1
ATOM 594 C C . ILE A 1 76 ? -14.624 -1.327 -7.152 1.00 96.62 76 ILE A C 1
ATOM 596 O O . ILE A 1 76 ? -15.360 -0.520 -7.719 1.00 96.62 76 ILE A O 1
ATOM 600 N N . TYR A 1 77 ? -13.761 -0.986 -6.207 1.00 97.12 77 TYR A N 1
ATOM 601 C CA . TYR A 1 77 ? -13.457 0.375 -5.802 1.00 97.12 77 TYR A CA 1
ATOM 602 C C . TYR A 1 77 ? -12.187 0.819 -6.520 1.00 97.12 77 TYR A C 1
ATOM 604 O O . TYR A 1 77 ? -11.151 0.153 -6.443 1.00 97.12 77 TYR A O 1
ATOM 612 N N . GLN A 1 78 ? -12.291 1.933 -7.240 1.00 96.94 78 GLN A N 1
ATOM 613 C CA . GLN A 1 78 ? -11.122 2.647 -7.738 1.00 96.94 78 GLN A CA 1
ATOM 614 C C . GLN A 1 78 ? -10.511 3.448 -6.583 1.00 96.94 78 GLN A C 1
ATOM 616 O O . GLN A 1 78 ? -11.266 3.915 -5.719 1.00 96.94 78 GLN A O 1
ATOM 621 N N . PRO A 1 79 ? -9.183 3.603 -6.551 1.00 96.62 79 PRO A N 1
ATOM 622 C CA . PRO A 1 79 ? -8.551 4.494 -5.600 1.00 96.62 79 PRO A CA 1
ATOM 623 C C . PRO A 1 79 ? -8.938 5.944 -5.921 1.00 96.62 79 PRO A C 1
ATOM 625 O O . PRO A 1 79 ? -9.250 6.279 -7.067 1.00 96.62 79 PRO A O 1
ATOM 628 N N . LEU A 1 80 ? -8.939 6.795 -4.900 1.00 96.19 80 LEU A N 1
ATOM 629 C CA . LEU A 1 80 ? -9.048 8.245 -5.045 1.00 96.19 80 LEU A CA 1
ATOM 630 C C . LEU A 1 80 ? -7.861 8.776 -5.851 1.00 96.19 80 LEU A C 1
ATOM 632 O O . LEU A 1 80 ? -8.038 9.596 -6.748 1.00 96.19 80 LEU A O 1
ATOM 636 N N . GLU A 1 81 ? -6.677 8.240 -5.562 1.00 94.25 81 GLU A N 1
ATOM 637 C CA . GLU A 1 81 ? -5.442 8.491 -6.288 1.00 94.25 81 GLU A CA 1
ATOM 638 C C . GLU A 1 81 ? -4.450 7.333 -6.115 1.00 94.25 81 GLU A C 1
ATOM 640 O O . GLU A 1 81 ? -4.546 6.539 -5.174 1.00 94.25 81 GLU A O 1
ATOM 645 N N . ILE A 1 82 ? -3.488 7.244 -7.037 1.00 96.25 82 ILE A N 1
ATOM 646 C CA . ILE A 1 82 ? -2.299 6.405 -6.874 1.00 96.25 82 ILE A CA 1
ATOM 647 C C . ILE A 1 82 ? -1.072 7.312 -6.983 1.00 96.25 82 ILE A C 1
ATOM 649 O O . ILE A 1 82 ? -0.663 7.695 -8.083 1.00 96.25 82 ILE A O 1
ATOM 653 N N . VAL A 1 83 ? -0.486 7.652 -5.838 1.00 95.62 83 VAL A N 1
ATOM 654 C CA . VAL A 1 83 ? 0.742 8.453 -5.770 1.00 95.62 83 VAL A CA 1
ATOM 655 C C . VAL A 1 83 ? 1.905 7.640 -6.341 1.00 95.62 83 VAL A C 1
ATOM 657 O O . VAL A 1 83 ? 2.016 6.444 -6.067 1.00 95.62 83 VAL A O 1
ATOM 660 N N . GLY A 1 84 ? 2.767 8.284 -7.133 1.00 93.50 84 GLY A N 1
ATOM 661 C CA . GLY A 1 84 ? 3.978 7.685 -7.702 1.00 93.50 84 GLY A CA 1
ATOM 662 C C . GLY A 1 84 ? 3.830 7.042 -9.087 1.00 93.50 84 GLY A C 1
ATOM 663 O O . GLY A 1 84 ? 4.836 6.591 -9.625 1.00 93.50 84 GLY A O 1
ATOM 664 N N . LEU A 1 85 ? 2.632 7.000 -9.695 1.00 89.81 85 LEU A N 1
ATOM 665 C CA . LEU A 1 85 ? 2.438 6.374 -11.019 1.00 89.81 85 LEU A CA 1
ATOM 666 C C . LEU A 1 85 ? 3.262 7.020 -12.138 1.00 89.81 85 LEU A C 1
ATOM 668 O O . LEU A 1 85 ? 3.777 6.290 -12.967 1.00 89.81 85 LEU A O 1
ATOM 672 N N . ASN A 1 86 ? 3.359 8.353 -12.163 1.00 87.62 86 ASN A N 1
ATOM 673 C CA . ASN A 1 86 ? 3.948 9.131 -13.268 1.00 87.62 86 ASN A CA 1
ATOM 674 C C . ASN A 1 86 ? 5.360 9.645 -12.961 1.00 87.62 86 ASN A C 1
ATOM 676 O O . ASN A 1 86 ? 5.808 10.653 -13.505 1.00 87.62 86 ASN A O 1
ATOM 680 N N . GLU A 1 87 ? 6.026 9.004 -12.014 1.00 92.38 87 GLU A N 1
ATOM 681 C CA . GLU A 1 87 ? 7.360 9.371 -11.580 1.00 92.38 87 GLU A CA 1
ATOM 682 C C . GLU A 1 87 ? 8.328 8.248 -11.939 1.00 92.38 87 GLU A C 1
ATOM 684 O O . GLU A 1 87 ? 7.998 7.071 -11.782 1.00 92.38 87 GLU A O 1
ATOM 689 N N . SER A 1 88 ? 9.555 8.609 -12.317 1.00 92.38 88 SER A N 1
ATOM 690 C CA . SER A 1 88 ? 10.599 7.631 -12.620 1.00 92.38 88 SER A CA 1
ATOM 691 C C . SER A 1 88 ? 10.830 6.665 -11.457 1.00 92.38 88 SER A C 1
ATOM 693 O O . SER A 1 88 ? 10.758 7.039 -10.277 1.00 92.38 88 SER A O 1
ATOM 695 N N . ALA A 1 89 ? 11.083 5.408 -11.803 1.00 95.12 89 ALA A N 1
ATOM 696 C CA . ALA A 1 89 ? 11.407 4.360 -10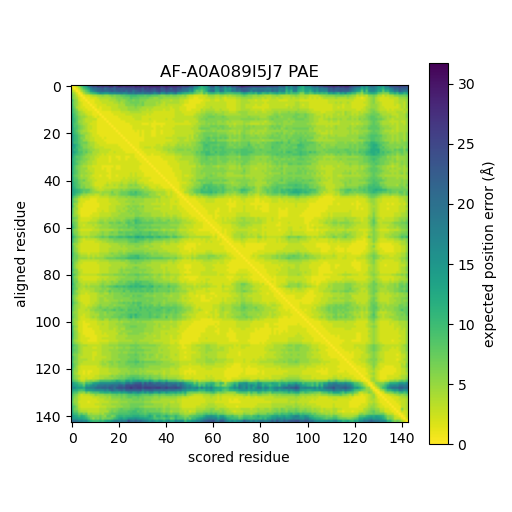.855 1.00 95.12 89 ALA A CA 1
ATOM 697 C C . ALA A 1 89 ? 12.853 4.449 -10.354 1.00 95.12 89 ALA A C 1
ATOM 699 O O . ALA A 1 89 ? 13.756 4.907 -11.054 1.00 95.12 89 ALA A O 1
ATOM 700 N N . ASP A 1 90 ? 13.071 3.946 -9.143 1.00 96.75 90 ASP A N 1
ATOM 701 C CA . ASP A 1 90 ? 14.392 3.829 -8.540 1.00 96.75 90 ASP A CA 1
ATOM 702 C C . ASP A 1 90 ? 15.067 2.536 -8.994 1.00 96.75 90 ASP A C 1
ATOM 704 O O . ASP A 1 90 ? 14.406 1.529 -9.254 1.00 96.75 90 ASP A O 1
ATOM 708 N N . HIS A 1 91 ? 16.398 2.511 -9.005 1.00 97.00 91 HIS A N 1
ATOM 709 C CA . HIS A 1 91 ? 17.128 1.264 -9.213 1.00 97.00 91 HIS A CA 1
ATOM 710 C C . HIS A 1 91 ? 16.898 0.291 -8.050 1.00 97.00 91 HIS A C 1
ATOM 712 O O . HIS A 1 91 ? 16.817 0.668 -6.872 1.00 97.00 91 HIS A O 1
ATOM 718 N N . THR A 1 92 ? 16.828 -0.996 -8.373 1.00 95.50 92 THR A N 1
ATOM 719 C CA . THR A 1 92 ? 16.990 -2.047 -7.365 1.00 95.50 92 THR A CA 1
ATOM 720 C C . THR A 1 92 ? 18.474 -2.287 -7.077 1.00 95.50 92 THR A C 1
ATOM 722 O O . THR A 1 92 ? 19.362 -1.785 -7.763 1.00 95.50 92 THR A O 1
ATOM 725 N N . SER A 1 93 ? 18.754 -3.127 -6.079 1.00 94.75 93 SER A N 1
ATOM 726 C CA . SER A 1 93 ? 20.102 -3.648 -5.824 1.00 94.75 93 SER A CA 1
ATOM 727 C C . SER A 1 93 ? 20.636 -4.559 -6.935 1.00 94.75 93 SER A C 1
ATOM 729 O O . SER A 1 93 ? 21.819 -4.877 -6.932 1.00 94.75 93 SER A O 1
ATOM 731 N N . SER A 1 94 ? 19.761 -5.038 -7.822 1.00 92.62 94 SER A N 1
ATOM 732 C CA . SER A 1 94 ? 20.099 -5.961 -8.906 1.00 92.62 94 SER A CA 1
ATOM 733 C C . SER A 1 94 ? 20.430 -5.243 -10.208 1.00 92.62 94 SER A C 1
ATOM 735 O O . SER A 1 94 ? 20.918 -5.892 -11.121 1.00 92.62 94 SER A O 1
ATOM 737 N N . TRP A 1 95 ? 20.206 -3.929 -10.298 1.00 94.31 95 TRP A N 1
ATOM 738 C CA . TRP A 1 95 ? 20.467 -3.156 -11.507 1.00 94.31 95 TRP A CA 1
ATOM 739 C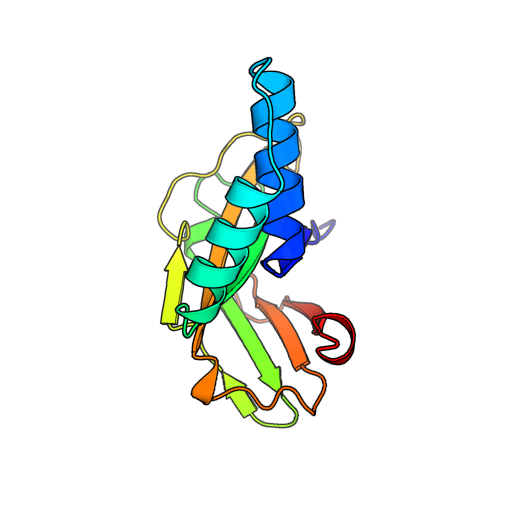 C . TRP A 1 95 ? 21.905 -3.372 -12.034 1.00 94.31 95 TRP A C 1
ATOM 741 O O . TRP A 1 95 ? 22.854 -3.291 -11.246 1.00 94.31 95 TRP A O 1
ATOM 751 N N . PRO A 1 96 ? 22.099 -3.614 -13.348 1.00 94.88 96 PRO A N 1
ATOM 752 C CA . PRO A 1 96 ? 21.105 -3.536 -14.427 1.00 94.88 96 PRO A CA 1
ATOM 753 C C . PRO A 1 96 ? 20.299 -4.829 -14.676 1.00 94.88 96 PRO A C 1
ATOM 755 O O . PRO A 1 96 ? 19.509 -4.871 -15.617 1.00 94.88 96 PRO A O 1
ATOM 758 N N . ASP A 1 97 ? 20.474 -5.876 -13.867 1.00 94.12 97 ASP A N 1
ATOM 759 C CA . ASP A 1 97 ? 19.749 -7.144 -14.000 1.00 94.12 97 ASP A CA 1
ATOM 760 C C . ASP A 1 97 ? 18.310 -7.063 -13.452 1.00 94.12 97 ASP A C 1
ATOM 762 O O . ASP A 1 97 ? 18.010 -6.319 -12.517 1.00 94.12 97 ASP A O 1
ATOM 766 N N . SER A 1 98 ? 17.412 -7.884 -14.012 1.00 90.94 98 SER A N 1
ATOM 767 C CA . SER A 1 98 ? 15.991 -7.939 -13.630 1.00 90.94 98 SER A CA 1
ATOM 768 C C . SER A 1 98 ? 15.764 -8.479 -12.201 1.00 90.94 98 SER A C 1
ATOM 770 O O . SER A 1 98 ? 16.315 -9.537 -11.868 1.00 90.94 98 SER A O 1
ATOM 772 N N . PRO A 1 99 ? 14.899 -7.850 -11.367 1.00 91.69 99 PRO A N 1
ATOM 773 C CA . PRO A 1 99 ? 14.201 -6.576 -11.596 1.00 91.69 99 PRO A CA 1
ATOM 774 C C . PRO A 1 99 ? 15.177 -5.405 -11.585 1.00 91.69 99 PRO A C 1
ATOM 776 O O . PRO A 1 99 ? 15.793 -5.165 -10.550 1.00 91.69 99 PRO A O 1
ATOM 779 N N . ALA A 1 100 ? 15.272 -4.630 -12.661 1.00 94.00 100 ALA A N 1
ATOM 780 C CA . ALA A 1 100 ? 16.202 -3.499 -12.695 1.00 94.00 100 ALA A CA 1
ATOM 781 C C . ALA A 1 100 ? 15.684 -2.292 -11.886 1.00 94.00 100 ALA A C 1
ATOM 783 O O . ALA A 1 100 ? 16.473 -1.557 -11.285 1.00 94.00 100 ALA A O 1
ATOM 784 N N . TYR A 1 101 ? 14.360 -2.125 -11.808 1.00 94.62 101 TYR A N 1
ATOM 785 C CA . TYR A 1 101 ? 13.700 -0.967 -11.209 1.00 94.62 101 TYR A CA 1
ATOM 786 C C . TYR A 1 101 ? 12.649 -1.347 -10.157 1.00 94.62 101 TYR A C 1
ATOM 788 O O . TYR A 1 101 ? 12.034 -2.418 -10.202 1.00 94.62 101 TYR A O 1
ATOM 796 N N . LYS A 1 102 ? 12.421 -0.436 -9.207 1.00 95.44 102 LYS A N 1
ATOM 797 C CA . LYS A 1 102 ? 11.344 -0.484 -8.213 1.00 95.44 102 LYS A CA 1
ATOM 798 C C . LYS A 1 102 ? 10.645 0.868 -8.099 1.00 95.44 102 LYS A C 1
ATOM 800 O O . LYS A 1 102 ? 11.270 1.910 -8.267 1.00 95.44 102 LYS A O 1
ATOM 805 N N . LYS A 1 103 ? 9.364 0.860 -7.741 1.00 95.88 103 LYS A N 1
ATOM 806 C CA . LYS 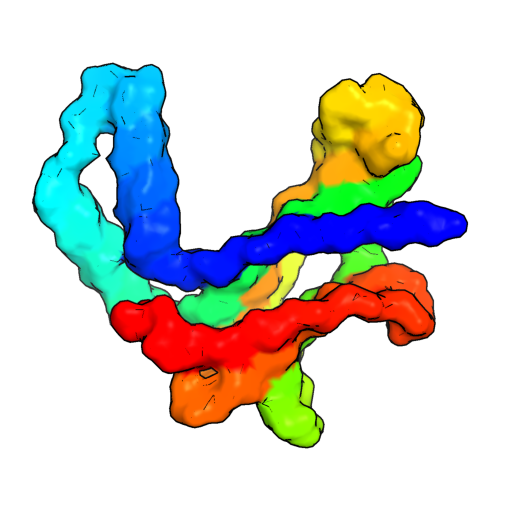A 1 103 ? 8.603 2.084 -7.463 1.00 95.88 103 LYS A CA 1
ATOM 807 C C . LYS A 1 103 ? 7.724 1.907 -6.234 1.00 95.88 103 LYS A C 1
ATOM 809 O O . LYS A 1 103 ? 7.037 0.895 -6.117 1.00 95.88 103 LYS A O 1
ATOM 814 N N . LEU A 1 104 ? 7.748 2.885 -5.329 1.00 96.12 104 LEU A N 1
ATOM 815 C CA . LEU A 1 104 ? 6.764 2.991 -4.256 1.00 96.12 104 LEU A CA 1
ATOM 816 C C . LEU A 1 104 ? 5.512 3.684 -4.796 1.00 96.12 104 LEU A C 1
ATOM 818 O O . LEU A 1 104 ? 5.587 4.809 -5.282 1.00 96.12 104 LEU A O 1
ATOM 822 N N . LEU A 1 105 ? 4.378 3.009 -4.670 1.00 96.50 105 LEU A N 1
ATOM 823 C CA . LEU A 1 105 ? 3.056 3.520 -4.990 1.00 96.50 105 LEU A CA 1
ATOM 824 C C . LEU A 1 105 ? 2.219 3.586 -3.715 1.00 96.50 105 LEU A C 1
ATOM 826 O O . LEU A 1 105 ? 2.324 2.703 -2.859 1.00 96.50 105 LEU A O 1
ATOM 830 N N . ILE A 1 106 ? 1.372 4.604 -3.596 1.00 96.50 106 ILE A N 1
ATOM 831 C CA . ILE A 1 106 ? 0.394 4.707 -2.506 1.00 96.50 106 ILE A CA 1
ATOM 832 C C . ILE A 1 106 ? -0.989 4.773 -3.134 1.00 96.50 106 ILE A C 1
ATOM 834 O O . ILE A 1 106 ? -1.286 5.729 -3.840 1.00 96.50 106 ILE A O 1
ATOM 838 N N . ALA A 1 107 ? -1.796 3.736 -2.919 1.00 97.19 107 ALA A N 1
ATOM 839 C CA . ALA A 1 107 ? -3.171 3.675 -3.399 1.00 97.19 107 ALA A CA 1
ATOM 840 C C . ALA A 1 107 ? -4.133 3.957 -2.244 1.00 97.19 107 ALA A C 1
ATOM 842 O O . ALA A 1 107 ? -4.221 3.155 -1.306 1.00 97.19 107 ALA A O 1
ATOM 843 N N . ASP A 1 108 ? -4.859 5.068 -2.346 1.00 96.44 108 ASP A N 1
ATOM 844 C CA . ASP A 1 108 ? -5.768 5.543 -1.304 1.00 96.44 108 ASP A CA 1
ATOM 845 C C . ASP A 1 108 ? -7.221 5.268 -1.675 1.00 96.44 108 ASP A C 1
ATOM 847 O O . ASP A 1 108 ? -7.690 5.644 -2.748 1.00 96.44 108 ASP A O 1
ATOM 851 N N . PHE A 1 109 ? -7.959 4.615 -0.781 1.00 96.75 109 PHE A N 1
ATOM 852 C CA . PHE A 1 109 ? -9.370 4.283 -0.978 1.00 96.75 109 PHE A CA 1
ATOM 853 C C . PHE A 1 109 ? -10.239 4.989 0.058 1.00 96.75 109 PHE A C 1
ATOM 855 O O . PHE A 1 109 ? -9.933 4.981 1.240 1.00 96.75 109 PHE A O 1
ATOM 862 N N . ASP A 1 110 ? -11.364 5.550 -0.372 1.00 95.19 110 ASP A N 1
ATOM 863 C CA . ASP A 1 110 ? -12.354 6.179 0.510 1.00 95.19 110 ASP A CA 1
ATOM 864 C C . ASP A 1 110 ? -12.956 5.160 1.493 1.00 95.19 110 ASP A C 1
ATOM 866 O O . ASP A 1 110 ? -13.684 4.249 1.073 1.00 95.19 110 ASP A O 1
ATOM 870 N N . ILE A 1 111 ? -12.678 5.314 2.796 1.00 92.12 111 ILE A N 1
ATOM 871 C CA . ILE A 1 111 ? -13.113 4.348 3.821 1.00 92.12 111 ILE A CA 1
ATOM 872 C C . ILE A 1 111 ? -14.631 4.249 3.921 1.00 92.12 111 ILE A C 1
ATOM 874 O O . ILE A 1 111 ? -15.152 3.187 4.259 1.00 92.12 111 ILE A O 1
ATOM 878 N N . ASN A 1 112 ? -15.356 5.315 3.572 1.00 92.50 112 ASN A N 1
ATOM 879 C CA . ASN A 1 112 ? -16.813 5.370 3.697 1.00 92.50 112 ASN A CA 1
ATOM 880 C C . ASN A 1 112 ? -17.518 4.452 2.691 1.00 92.50 112 ASN A C 1
ATOM 882 O O . ASN A 1 112 ? -18.705 4.151 2.833 1.00 92.50 112 ASN A O 1
ATOM 886 N N . LYS A 1 113 ? -16.795 3.989 1.665 1.00 93.75 113 LYS A N 1
ATOM 887 C CA . LYS A 1 113 ? -17.290 3.027 0.672 1.00 93.75 113 LYS A CA 1
ATOM 888 C C . LYS A 1 113 ? -16.967 1.580 1.038 1.00 93.75 113 LYS A C 1
ATOM 890 O O . LYS A 1 113 ? -17.523 0.677 0.410 1.00 93.75 113 LYS A O 1
ATOM 895 N N . ILE A 1 114 ? -16.088 1.354 2.015 1.00 93.19 114 ILE A N 1
ATOM 896 C CA . ILE A 1 114 ? -15.563 0.032 2.354 1.00 93.19 114 ILE A CA 1
ATOM 897 C C . ILE A 1 114 ? -16.358 -0.580 3.503 1.00 93.19 114 ILE A C 1
ATOM 899 O O . ILE A 1 114 ? -16.539 0.011 4.564 1.00 93.19 114 ILE A O 1
ATOM 903 N N . ASP A 1 115 ? -16.808 -1.815 3.306 1.00 92.94 115 ASP A N 1
ATOM 904 C CA . ASP A 1 115 ? -17.446 -2.592 4.365 1.00 92.94 115 ASP A CA 1
ATOM 905 C C . ASP A 1 115 ? -16.382 -3.393 5.126 1.00 92.94 115 ASP A C 1
ATOM 907 O O . ASP A 1 115 ? -16.036 -4.508 4.731 1.00 92.94 115 ASP A O 1
ATOM 911 N N . PHE A 1 116 ? -15.865 -2.842 6.225 1.00 91.56 116 PHE A N 1
ATOM 912 C CA . PHE A 1 116 ? -14.831 -3.485 7.050 1.00 91.56 116 PHE A CA 1
ATOM 913 C C . PHE A 1 116 ? -15.284 -4.794 7.726 1.00 91.56 116 PHE A C 1
ATOM 915 O O . PHE A 1 116 ? -14.458 -5.502 8.301 1.00 91.56 116 PHE A O 1
ATOM 922 N N . SER A 1 117 ? -16.572 -5.154 7.666 1.00 91.56 117 SER A N 1
ATOM 923 C CA . SER A 1 117 ? -17.052 -6.455 8.154 1.00 91.56 117 SER A CA 1
ATOM 924 C C . SER A 1 117 ? -16.831 -7.597 7.154 1.00 91.56 117 SER A C 1
ATOM 926 O O . SER A 1 117 ? -16.976 -8.767 7.513 1.00 91.56 117 SER A O 1
ATOM 928 N N . LYS A 1 118 ? -16.470 -7.280 5.903 1.00 91.75 118 LYS A N 1
ATOM 929 C CA . LYS A 1 118 ? -16.288 -8.246 4.813 1.00 91.75 118 LYS A CA 1
ATOM 930 C C . LYS A 1 118 ? -14.843 -8.268 4.324 1.00 91.75 118 LYS A C 1
ATOM 932 O O . LYS A 1 118 ? -14.246 -7.205 4.195 1.00 91.75 118 LYS A O 1
ATOM 937 N N . PRO A 1 119 ? -14.292 -9.436 3.949 1.00 93.12 119 PRO A N 1
ATOM 938 C CA . PRO A 1 119 ? -12.970 -9.485 3.334 1.00 93.12 119 PRO A CA 1
ATOM 939 C C . PRO A 1 119 ? -12.940 -8.686 2.024 1.00 93.12 119 PRO A C 1
ATOM 941 O O . PRO A 1 119 ? -13.965 -8.525 1.350 1.00 93.12 119 PRO A O 1
ATOM 944 N N . ALA A 1 120 ? -11.754 -8.223 1.650 1.00 95.88 120 ALA A N 1
ATOM 945 C CA . ALA A 1 120 ? -11.501 -7.594 0.361 1.00 95.88 120 ALA A CA 1
ATOM 946 C C . ALA A 1 120 ? -10.327 -8.257 -0.364 1.00 95.88 120 ALA A C 1
ATOM 948 O O . ALA A 1 120 ? -9.589 -9.070 0.191 1.00 95.88 120 ALA A O 1
ATOM 949 N N . GLU A 1 121 ? -10.165 -7.904 -1.628 1.00 96.75 121 GLU A N 1
ATOM 950 C CA . GLU A 1 121 ? -9.054 -8.303 -2.478 1.00 96.75 121 GLU A CA 1
ATOM 951 C C . GLU A 1 121 ? -8.392 -7.032 -3.010 1.00 96.75 121 GLU A C 1
ATOM 953 O O . GLU A 1 121 ? -9.039 -6.264 -3.722 1.00 96.75 121 GLU A O 1
ATOM 958 N N . LEU A 1 122 ? -7.123 -6.795 -2.675 1.00 96.75 122 LEU A N 1
ATOM 959 C CA . LEU A 1 122 ? -6.330 -5.777 -3.358 1.00 96.75 122 LEU A CA 1
ATOM 960 C C . LEU A 1 122 ? -5.778 -6.399 -4.635 1.00 96.75 122 LEU A C 1
ATOM 962 O O . LEU A 1 122 ? -5.099 -7.427 -4.588 1.00 96.75 122 LEU A O 1
ATOM 966 N N . ILE A 1 123 ? -6.082 -5.794 -5.773 1.00 95.12 123 ILE A N 1
ATOM 967 C CA . ILE A 1 123 ? -5.705 -6.300 -7.085 1.00 95.12 123 ILE A CA 1
ATOM 968 C C . ILE A 1 123 ? -4.768 -5.290 -7.725 1.00 95.12 123 ILE A C 1
ATOM 970 O O . ILE A 1 123 ? -5.158 -4.166 -8.036 1.00 95.12 123 ILE A O 1
ATOM 974 N N . TYR A 1 124 ? -3.537 -5.725 -7.938 1.00 93.12 124 TYR A N 1
ATOM 975 C CA . TYR A 1 124 ? -2.539 -5.014 -8.712 1.00 93.12 124 TYR A CA 1
ATOM 976 C C . TYR A 1 124 ? -2.615 -5.489 -10.165 1.00 93.12 124 TYR A C 1
ATOM 978 O O . TYR A 1 124 ? -2.521 -6.689 -10.433 1.00 93.12 124 TYR A O 1
ATOM 986 N N . LEU A 1 125 ? -2.795 -4.558 -11.096 1.00 91.19 125 LEU A N 1
ATOM 987 C CA . LEU A 1 125 ? -2.959 -4.805 -12.525 1.00 91.19 125 LEU A CA 1
ATOM 988 C C . LEU A 1 125 ? -1.716 -4.306 -13.267 1.00 91.19 125 LEU A C 1
ATOM 990 O O . LEU A 1 125 ? -1.403 -3.115 -13.220 1.00 91.19 125 LEU A O 1
ATOM 994 N N . TYR A 1 126 ? -1.035 -5.212 -13.970 1.00 85.00 126 TYR A N 1
ATOM 995 C CA . TYR A 1 126 ? 0.049 -4.843 -14.881 1.00 85.00 126 TYR A CA 1
ATOM 996 C C . TYR A 1 126 ? -0.521 -4.294 -16.198 1.00 85.00 126 TYR A C 1
ATOM 998 O O . TYR A 1 126 ? -1.695 -4.516 -16.532 1.00 85.00 126 TYR A O 1
ATOM 1006 N N . ALA A 1 127 ? 0.332 -3.614 -16.969 1.00 70.75 127 ALA A N 1
ATOM 1007 C CA . ALA A 1 127 ? 0.022 -3.167 -18.323 1.00 70.75 127 ALA A CA 1
ATOM 1008 C C . ALA A 1 127 ? -0.642 -4.294 -19.135 1.00 70.75 127 ALA A C 1
ATOM 1010 O O . ALA A 1 127 ? -0.126 -5.409 -19.209 1.00 70.75 127 ALA A O 1
ATOM 1011 N N . GLY A 1 128 ? -1.805 -4.005 -19.724 1.00 60.62 128 GLY A N 1
ATOM 1012 C CA . GLY A 1 128 ? -2.548 -4.952 -20.560 1.00 60.62 128 GLY A CA 1
ATOM 1013 C C . GLY A 1 128 ? -3.681 -5.723 -19.873 1.00 60.62 128 GLY A C 1
ATOM 1014 O O . GLY A 1 128 ? -4.379 -6.447 -20.570 1.00 60.62 128 GLY A O 1
ATOM 1015 N N . LYS A 1 129 ? -3.932 -5.558 -18.560 1.00 57.62 129 LYS A N 1
ATOM 1016 C CA . LYS A 1 129 ? -5.034 -6.197 -17.782 1.00 57.62 129 LYS A CA 1
ATOM 1017 C C . LYS A 1 129 ? -5.084 -7.738 -17.786 1.00 57.62 129 LYS A C 1
ATOM 1019 O O . LYS A 1 129 ? -5.824 -8.303 -16.987 1.00 57.62 129 LYS A O 1
ATOM 1024 N N . GLU A 1 130 ? -4.315 -8.412 -18.636 1.00 66.38 130 GLU A N 1
ATOM 1025 C CA . GLU A 1 130 ? -4.225 -9.876 -18.714 1.00 66.38 130 GLU A CA 1
ATOM 1026 C C . GLU A 1 130 ? -3.468 -10.474 -17.522 1.00 66.38 130 GLU A C 1
ATOM 1028 O O . GLU A 1 130 ? -3.698 -11.625 -17.155 1.00 66.38 130 GLU A O 1
ATOM 1033 N N . PHE A 1 131 ? -2.610 -9.678 -16.874 1.00 76.75 131 PHE A N 1
ATOM 1034 C CA . PHE A 1 131 ? -1.823 -10.097 -15.721 1.00 76.75 131 PHE A CA 1
ATOM 1035 C C . PHE A 1 131 ? -2.162 -9.266 -14.488 1.00 76.75 131 PHE A C 1
ATOM 1037 O O . PHE A 1 131 ? -2.106 -8.033 -14.498 1.00 76.75 131 PHE A O 1
ATOM 1044 N N . SER A 1 132 ? -2.481 -9.961 -13.399 1.00 89.38 132 SER A N 1
ATOM 1045 C CA . SER A 1 132 ? -2.791 -9.350 -12.113 1.00 89.38 132 SER A CA 1
ATOM 1046 C C . SER A 1 132 ? -2.220 -10.157 -10.961 1.00 89.38 132 SER A C 1
ATOM 1048 O O . SER A 1 132 ? -2.191 -11.387 -11.020 1.00 89.38 132 SER A O 1
ATOM 1050 N N . VAL A 1 133 ? -1.859 -9.473 -9.883 1.00 91.75 133 VAL A N 1
ATOM 1051 C CA . VAL A 1 133 ? -1.602 -10.103 -8.587 1.00 91.75 133 VAL A CA 1
ATOM 1052 C C . VAL A 1 133 ? -2.712 -9.698 -7.630 1.00 91.75 133 VAL A C 1
ATOM 1054 O O . VAL A 1 133 ? -3.111 -8.536 -7.580 1.00 91.75 133 VAL A O 1
ATOM 1057 N N . THR A 1 134 ? -3.214 -10.663 -6.864 1.00 94.25 134 THR A N 1
ATOM 1058 C CA . THR A 1 134 ? -4.300 -10.452 -5.908 1.00 94.25 134 THR A CA 1
ATOM 1059 C C . THR A 1 134 ? -3.849 -10.792 -4.496 1.00 94.25 134 THR A C 1
ATOM 1061 O O . THR A 1 134 ? -3.343 -11.885 -4.243 1.00 94.25 134 THR A O 1
ATOM 1064 N N . TYR A 1 135 ? -4.092 -9.873 -3.566 1.00 94.81 135 TYR A N 1
ATOM 1065 C CA . TYR A 1 135 ? -3.849 -10.045 -2.138 1.00 94.81 135 TYR A CA 1
ATOM 1066 C C . TYR A 1 135 ? -5.179 -10.074 -1.402 1.00 94.81 135 TYR A C 1
ATOM 1068 O O . TYR A 1 135 ? -6.008 -9.181 -1.568 1.00 94.81 135 TYR A O 1
ATOM 1076 N N . LYS A 1 136 ? -5.377 -11.082 -0.551 1.00 94.56 136 LYS A N 1
ATOM 1077 C CA . LYS A 1 136 ? -6.516 -11.096 0.368 1.00 94.56 136 LYS A CA 1
ATOM 1078 C C . LYS A 1 136 ? -6.279 -10.075 1.474 1.00 94.56 136 LYS A C 1
ATOM 1080 O O . LYS A 1 136 ? -5.238 -10.100 2.127 1.00 94.56 136 LYS A O 1
ATOM 1085 N N . VAL A 1 137 ? -7.267 -9.226 1.698 1.00 92.25 137 VAL A N 1
ATOM 1086 C CA . VAL A 1 137 ? -7.299 -8.238 2.771 1.00 92.25 137 VAL A CA 1
ATOM 1087 C C . VAL A 1 137 ? -8.332 -8.694 3.790 1.00 92.25 137 VAL A C 1
ATOM 1089 O O . VAL A 1 137 ? -9.522 -8.821 3.492 1.00 92.25 137 VAL A O 1
ATOM 1092 N N . ASP A 1 138 ? -7.857 -8.969 4.997 1.00 88.12 138 ASP A N 1
ATOM 1093 C CA . ASP A 1 138 ? -8.684 -9.365 6.128 1.00 88.12 138 ASP A CA 1
ATOM 1094 C C . ASP A 1 138 ? -8.771 -8.205 7.118 1.00 88.12 138 ASP A C 1
ATOM 1096 O O . ASP A 1 138 ? -7.848 -7.974 7.905 1.00 88.12 138 ASP A O 1
ATOM 1100 N N . PHE A 1 139 ? -9.885 -7.468 7.073 1.00 87.25 139 PHE A N 1
ATOM 1101 C CA . PHE A 1 139 ? -10.050 -6.302 7.934 1.00 87.25 139 PHE A CA 1
ATOM 1102 C C . PHE A 1 139 ? -10.248 -6.643 9.412 1.00 87.25 139 PHE A C 1
ATOM 1104 O O . PHE A 1 139 ? -10.079 -5.770 10.264 1.00 87.25 139 PHE A O 1
ATOM 1111 N N . SER A 1 140 ? -10.536 -7.905 9.754 1.00 81.31 140 SER A N 1
ATOM 1112 C CA . SER A 1 140 ? -10.665 -8.310 11.159 1.00 81.31 140 SER A CA 1
ATOM 1113 C C . SER A 1 140 ? -9.358 -8.155 11.946 1.00 81.31 140 SER A C 1
ATOM 1115 O O . SER A 1 140 ? -9.394 -8.039 13.168 1.00 81.31 140 SER A O 1
ATOM 1117 N N . LYS A 1 141 ? -8.220 -8.094 11.242 1.00 71.75 141 LYS A N 1
ATOM 1118 C CA . LYS A 1 141 ? -6.869 -7.985 11.809 1.00 71.75 141 LYS A CA 1
ATOM 1119 C C . LYS A 1 141 ? -6.334 -6.554 11.914 1.00 71.75 141 LYS A C 1
ATOM 1121 O O . LYS A 1 141 ? -5.182 -6.380 12.290 1.00 71.75 141 LYS A O 1
ATOM 1126 N N . ILE A 1 142 ? -7.124 -5.553 11.526 1.00 70.19 142 ILE A N 1
ATOM 1127 C CA . ILE A 1 142 ? -6.698 -4.140 11.477 1.00 70.19 142 ILE A CA 1
ATOM 1128 C C . ILE A 1 142 ? -7.166 -3.360 12.716 1.00 70.19 142 ILE A C 1
ATOM 1130 O O . ILE A 1 142 ? -6.756 -2.219 12.912 1.00 70.19 142 ILE A O 1
ATOM 1134 N N . LYS A 1 143 ? -8.021 -3.974 13.541 1.00 52.72 143 LYS A N 1
ATOM 1135 C CA . LYS A 1 143 ? -8.500 -3.395 14.799 1.00 52.72 143 LYS A CA 1
ATOM 1136 C C . LYS A 1 143 ? -7.403 -3.288 15.847 1.00 52.72 143 LYS A C 1
ATOM 1138 O O . LYS A 1 143 ? -6.603 -4.243 15.949 1.00 52.72 143 LYS A O 1
#

Nearest PDB structures (foldseek):
  3eff-assembly1_C  TM=5.653E-01  e=7.407E-02  Mus musculus
  6bpa-assembly2_F  TM=5.071E-01  e=1.315E-01  Mus musculus
  7tuh-assembly2_B  TM=5.033E-01  e=1.392E-01  Mus musculus
  7wcz-assembly1_b  TM=5.308E-01  e=1.107E-01  Mus musculus
  1xwv-assembly2_B  TM=4.146E-01  e=4.140E-01  Dermatophagoides farinae

Secondary structure (DSSP, 8-state):
----PPEEEE--HHHHHHHHHHHHHHTT----HHHHHHHHHHHTT--EEEEEEEEEESSTTGGGG-EEEEEETTEEEPPSEEETTTSPPEEPTTTTSSS-EEEEEEEEEEGGG--TTS-EEEEEE-TTSS-EEEEEE-GGG--

pLDDT: mean 90.64, std 9.46, range [42.91, 97.38]

Mean predicted aligned error: 4.85 Å

Sequence (143 aa):
MKFLQPVTTLVTPYSLIASEAYFAADEYKEFTLADAKDITKMFAQIDVLSFRVIAFGDDIDFANSLNIVLKQGSKIYQPLEIVGLNESADHTSSWPDSPAYKKLLIADFDINKIDFSKPAELIYLYAGKEFSVTYKVDFSKIK